Protein AF-A0A956H6P1-F1 (afdb_monomer)

Sequence (109 aa):
MRAPKRHPAAAALEDPEALRAFARELDAIKADARAAMGPEDLRHLRKLERWGRACTVVGYVTAGATAWLVPNPLSALLLSQGRLMRWTMFAHHVCHRGYDRVPEVPRRR

Solvent-accessible surface area (backbone atoms only — not comparable to full-atom values): 6237 Å² total; per-residue (Å²): 136,81,79,80,80,76,56,70,69,62,58,46,69,70,35,71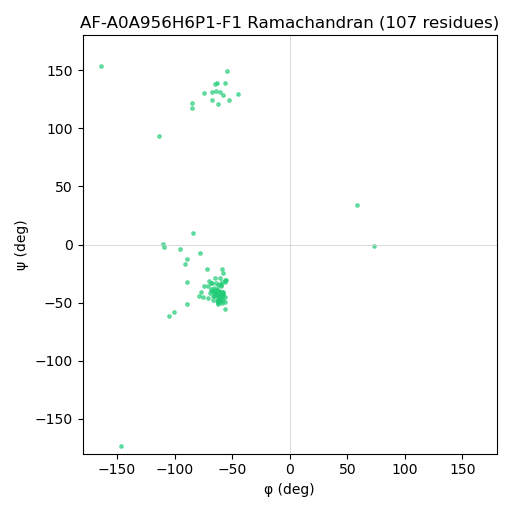,65,53,45,51,51,51,50,52,52,53,51,48,52,52,49,52,60,57,68,70,54,39,56,65,58,55,52,50,50,53,50,49,53,51,50,24,52,49,29,33,53,51,13,50,53,50,36,66,75,34,65,89,77,53,94,54,68,66,26,53,51,25,38,48,48,20,49,46,39,51,48,66,65,39,44,50,42,56,76,68,51,69,54,76,84,30,66,91,58,79,77,84,127

Foldseek 3Di:
DDDDDDDVVVVLVVDPVSVVVVVVVVVVVVVVVLVPDEVVVVVVLVVLLVQLVVLCVVLVVVCVVCVPPDDDVSSVVSNVSSVCCPVVVPVVCVVVVVCVPYPPDDDDD

Mean predicted aligned error: 7.84 Å

Secondary structure (DSSP, 8-state):
-PPPPPPHHHHHTT-HHHHHHHHHHHHHHHHHHHHH--HHHHHHHHHHHHHHHHHHHHHHHHHHHHTTTS--HHHHHHHHHHHHIIIIIIIHHHHTTTTTTSTTPPPP-

Radius of gyration: 22.88 Å; Cα contacts (8 Å, |Δi|>4): 63; chains: 1; bounding box: 44×39×64 Å

Structure (mmCIF, N/CA/C/O backbone):
data_AF-A0A956H6P1-F1
#
_entry.id   AF-A0A956H6P1-F1
#
loop_
_atom_site.group_PDB
_atom_site.id
_atom_site.type_symbol
_atom_site.label_atom_id
_atom_site.label_alt_id
_atom_site.label_comp_id
_atom_site.label_asym_id
_atom_site.label_entity_id
_atom_site.label_seq_id
_atom_site.pdbx_PDB_ins_code
_atom_site.Cartn_x
_atom_site.Cartn_y
_atom_site.Cartn_z
_atom_site.occupancy
_atom_site.B_iso_or_equiv
_atom_site.auth_seq_id
_atom_site.auth_comp_id
_atom_site.auth_asym_id
_atom_site.auth_atom_id
_atom_site.pdbx_PDB_model_num
ATOM 1 N N . MET A 1 1 ? 17.036 18.260 41.698 1.00 65.19 1 MET A N 1
ATOM 2 C CA . MET A 1 1 ? 16.604 17.696 40.399 1.00 65.19 1 MET A CA 1
ATOM 3 C C . MET A 1 1 ? 15.075 17.673 40.383 1.00 65.19 1 MET A C 1
ATOM 5 O O . MET A 1 1 ? 14.499 16.995 41.220 1.00 65.19 1 MET A O 1
ATOM 9 N N . ARG A 1 2 ? 14.404 18.500 39.564 1.00 68.50 2 ARG A N 1
ATOM 10 C CA . ARG A 1 2 ? 12.928 18.598 39.538 1.00 68.50 2 ARG A CA 1
ATOM 11 C C . ARG A 1 2 ? 12.387 17.509 38.613 1.00 68.50 2 ARG A C 1
ATOM 13 O O . ARG A 1 2 ? 12.777 17.478 37.450 1.00 68.50 2 ARG A O 1
ATOM 20 N N . ALA A 1 3 ? 11.526 16.627 39.120 1.00 72.31 3 ALA A N 1
ATOM 21 C CA . ALA A 1 3 ? 10.884 15.613 38.288 1.00 72.31 3 ALA A CA 1
ATOM 22 C C . ALA A 1 3 ? 10.125 16.285 37.123 1.00 72.31 3 ALA A C 1
ATOM 24 O O . ALA A 1 3 ? 9.508 17.339 37.335 1.00 72.31 3 ALA A O 1
ATOM 25 N N . PRO A 1 4 ? 10.178 15.725 35.901 1.00 77.06 4 PRO A N 1
ATOM 26 C CA . PRO A 1 4 ? 9.445 16.277 34.773 1.00 77.06 4 PRO A CA 1
ATOM 27 C C . PRO A 1 4 ? 7.947 16.259 35.087 1.00 77.06 4 PRO A C 1
ATOM 29 O O . PRO A 1 4 ? 7.406 15.250 35.545 1.00 77.06 4 PRO A O 1
ATOM 32 N N . LYS A 1 5 ? 7.268 17.389 34.861 1.00 77.75 5 LYS A N 1
ATOM 33 C CA . LYS A 1 5 ? 5.809 17.452 34.986 1.00 77.75 5 LYS A CA 1
ATOM 34 C C . LYS A 1 5 ? 5.211 16.502 33.951 1.00 77.75 5 LYS A C 1
ATOM 36 O O . LYS A 1 5 ? 5.473 16.655 32.760 1.00 77.75 5 LYS A O 1
ATOM 41 N N . ARG A 1 6 ? 4.436 15.519 34.408 1.00 71.69 6 ARG A N 1
ATOM 42 C CA . ARG A 1 6 ? 3.734 14.596 33.514 1.00 71.69 6 ARG A CA 1
ATOM 43 C C . ARG A 1 6 ? 2.731 15.375 32.664 1.00 71.69 6 ARG A C 1
ATOM 45 O O . ARG A 1 6 ? 2.067 16.283 33.160 1.00 71.69 6 ARG A O 1
ATOM 52 N N . HIS A 1 7 ? 2.644 15.019 31.386 1.00 76.69 7 HIS A N 1
ATOM 53 C CA . HIS A 1 7 ? 1.648 15.582 30.483 1.00 76.69 7 HIS A CA 1
ATOM 54 C C . HIS A 1 7 ? 0.245 15.165 30.962 1.00 76.69 7 HIS A C 1
ATOM 56 O O . HIS A 1 7 ? 0.073 14.001 31.324 1.00 76.69 7 HIS A O 1
ATOM 62 N N . PRO A 1 8 ? -0.766 16.049 30.952 1.00 70.88 8 PRO A N 1
ATOM 63 C CA . PRO A 1 8 ? -2.115 15.726 31.433 1.00 70.88 8 PRO A CA 1
ATOM 64 C C . PRO A 1 8 ? -2.735 14.508 30.728 1.00 70.88 8 PRO A C 1
ATOM 66 O O . PRO A 1 8 ? -3.417 13.712 31.364 1.00 70.88 8 PRO A O 1
ATOM 69 N N . ALA A 1 9 ? -2.411 14.289 29.449 1.00 72.25 9 ALA A N 1
ATOM 70 C CA . ALA A 1 9 ? -2.812 13.074 28.730 1.00 72.25 9 ALA A CA 1
ATOM 71 C C . ALA A 1 9 ? -2.252 11.781 29.353 1.00 72.25 9 ALA A C 1
ATOM 73 O O . ALA A 1 9 ? -2.927 10.762 29.347 1.00 72.25 9 ALA A O 1
ATOM 74 N N . ALA A 1 10 ? -1.046 11.811 29.929 1.00 72.25 10 ALA A N 1
ATOM 75 C CA . ALA A 1 10 ? -0.468 10.639 30.585 1.00 72.25 10 ALA A CA 1
ATOM 76 C C . ALA A 1 10 ? -1.223 10.275 31.871 1.00 72.25 10 ALA A C 1
ATOM 78 O O . ALA A 1 10 ? -1.352 9.099 32.172 1.00 72.25 10 ALA A O 1
ATOM 79 N N . ALA A 1 11 ? -1.760 11.267 32.590 1.00 71.94 11 ALA A N 1
ATOM 80 C CA . ALA A 1 11 ? -2.609 11.023 33.756 1.00 71.94 11 ALA A CA 1
ATOM 81 C C . ALA A 1 11 ? -3.987 10.461 33.355 1.00 71.94 11 ALA A C 1
ATOM 83 O O . ALA A 1 11 ? -4.513 9.588 34.033 1.00 71.94 11 ALA A O 1
ATOM 84 N N . ALA A 1 12 ? -4.545 10.899 32.220 1.00 70.69 12 ALA A N 1
ATOM 85 C CA . ALA A 1 12 ? -5.795 10.351 31.685 1.00 70.69 12 ALA A CA 1
ATOM 86 C C . ALA A 1 12 ? -5.670 8.875 31.257 1.00 70.69 12 ALA A C 1
ATOM 88 O O . ALA A 1 12 ? -6.638 8.129 31.334 1.00 70.69 12 ALA A O 1
ATOM 89 N N . LEU A 1 13 ? -4.478 8.431 30.847 1.00 71.94 13 LEU A N 1
ATOM 90 C CA . LEU A 1 13 ? -4.215 7.025 30.523 1.00 71.94 13 LEU A CA 1
ATOM 91 C C . LEU A 1 13 ? -4.025 6.135 31.767 1.00 71.94 13 LEU A C 1
ATOM 93 O O . LEU A 1 13 ? -3.926 4.921 31.621 1.00 71.94 13 LEU A O 1
ATOM 97 N N . GLU A 1 14 ? -3.965 6.707 32.974 1.00 82.56 14 GLU A N 1
ATOM 98 C CA . GLU A 1 14 ? -3.919 5.955 34.238 1.00 82.56 14 GLU A CA 1
ATOM 99 C C . GLU A 1 14 ? -5.326 5.696 34.813 1.00 82.56 14 GLU A C 1
ATOM 101 O O . GLU A 1 14 ? -5.481 4.809 35.652 1.00 82.56 14 GLU A O 1
ATOM 106 N N . ASP A 1 15 ? -6.353 6.420 34.349 1.00 89.62 15 ASP A N 1
ATOM 107 C CA . ASP A 1 15 ? -7.751 6.208 34.738 1.00 89.62 15 ASP A CA 1
ATOM 108 C C . ASP A 1 15 ? -8.410 5.108 33.874 1.00 89.62 15 ASP A C 1
ATOM 110 O O . ASP A 1 15 ? -8.562 5.276 32.657 1.00 89.62 15 ASP A O 1
ATOM 114 N N . PRO A 1 16 ? -8.853 3.984 34.475 1.00 91.19 16 PRO A N 1
ATOM 115 C CA . PRO A 1 16 ? -9.509 2.907 33.744 1.00 91.19 16 PRO A CA 1
ATOM 116 C C . PRO A 1 16 ? -10.777 3.334 32.996 1.00 91.19 16 PRO A C 1
ATOM 118 O O . PRO A 1 16 ? -11.073 2.750 31.952 1.00 91.19 16 PRO A O 1
ATOM 121 N N . GLU A 1 17 ? -11.544 4.306 33.501 1.00 91.81 17 GLU A N 1
ATOM 122 C CA . GLU A 1 17 ? -12.769 4.734 32.815 1.00 91.81 17 GLU A CA 1
ATOM 123 C C . GLU A 1 17 ? -12.456 5.633 31.618 1.00 91.81 17 GLU A C 1
ATOM 125 O O . GLU A 1 17 ? -13.012 5.417 30.539 1.00 91.81 17 GLU A O 1
ATOM 130 N N . ALA A 1 18 ? -11.500 6.556 31.751 1.00 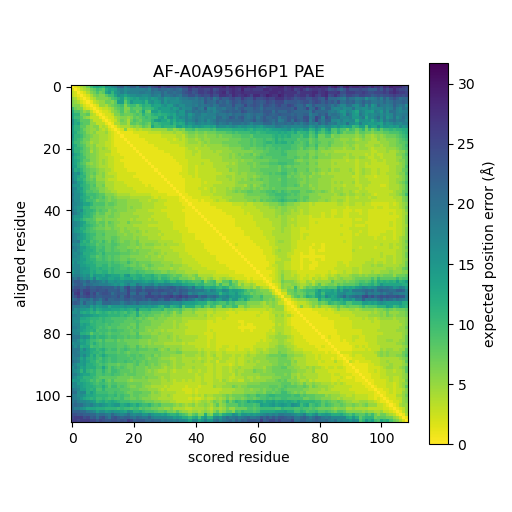90.31 18 ALA A N 1
ATOM 131 C CA . ALA A 1 18 ? -10.990 7.330 30.621 1.00 90.31 18 ALA A CA 1
ATOM 132 C C . ALA A 1 18 ? -10.425 6.429 29.506 1.00 90.31 18 ALA A C 1
ATOM 134 O O . ALA A 1 18 ? -10.730 6.639 28.330 1.00 90.31 18 ALA A O 1
ATOM 135 N N . LEU A 1 19 ? -9.680 5.370 29.850 1.00 91.94 19 LEU A N 1
ATOM 136 C CA . LEU A 1 19 ? -9.197 4.387 28.871 1.00 91.94 19 LEU A CA 1
ATOM 137 C C . LEU A 1 19 ? -10.339 3.664 28.143 1.00 91.94 19 LEU A C 1
ATOM 139 O O . LEU A 1 19 ? -10.268 3.455 26.930 1.00 91.94 19 LEU A O 1
ATOM 143 N N . ARG A 1 20 ? -11.403 3.283 28.860 1.00 94.50 20 ARG A N 1
ATOM 144 C CA . ARG A 1 20 ? -12.585 2.656 28.246 1.00 94.50 20 ARG A CA 1
ATOM 145 C C . ARG A 1 20 ? -13.336 3.627 27.345 1.00 94.50 20 ARG A C 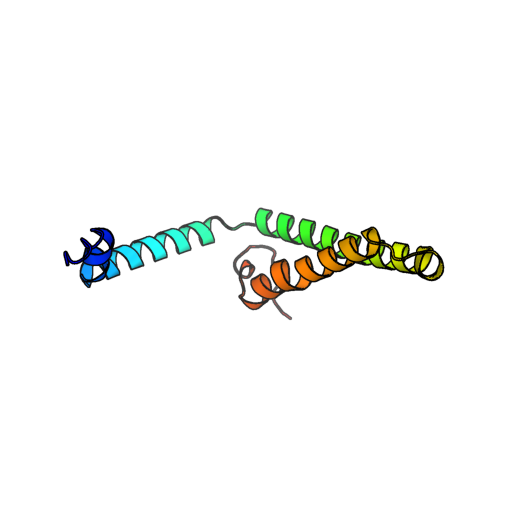1
ATOM 147 O O . ARG A 1 20 ? -13.786 3.215 26.278 1.00 94.50 20 ARG A O 1
ATOM 154 N N . ALA A 1 21 ? -13.473 4.887 27.751 1.00 93.00 21 ALA A N 1
ATOM 155 C CA . ALA A 1 21 ? -14.079 5.928 26.927 1.00 93.00 21 ALA A CA 1
ATOM 156 C C . ALA A 1 21 ? -13.303 6.114 25.619 1.00 93.00 21 ALA A C 1
ATOM 158 O O . ALA A 1 21 ? -13.889 6.005 24.544 1.00 93.00 21 ALA A O 1
ATOM 159 N N . PHE A 1 22 ? -11.979 6.241 25.706 1.00 92.81 22 PHE A N 1
ATOM 160 C CA . PHE A 1 22 ? -11.105 6.323 24.540 1.00 92.81 22 PHE A CA 1
ATOM 161 C C . PHE A 1 22 ? -11.213 5.090 23.629 1.00 92.81 22 PHE A C 1
ATOM 163 O O . PHE A 1 22 ? -11.304 5.219 22.409 1.00 92.81 22 PHE A O 1
ATOM 170 N N . ALA A 1 23 ? -11.267 3.880 24.197 1.00 94.94 23 ALA A N 1
ATOM 171 C CA . ALA A 1 23 ? -11.459 2.659 23.416 1.00 94.94 23 ALA A CA 1
ATOM 172 C C . ALA A 1 23 ? -12.795 2.657 22.648 1.00 94.94 23 ALA A C 1
ATOM 174 O O . ALA A 1 23 ? -12.817 2.285 21.475 1.00 94.94 23 ALA A O 1
ATOM 175 N N . ARG A 1 24 ? -13.890 3.123 23.271 1.00 96.88 24 ARG A N 1
ATOM 176 C CA . ARG A 1 24 ? -15.200 3.267 22.607 1.00 96.88 24 ARG A CA 1
ATOM 177 C C . ARG A 1 24 ? -15.140 4.256 21.443 1.00 96.88 24 ARG A C 1
ATOM 179 O O . ARG A 1 24 ? -15.692 3.976 20.384 1.00 96.88 24 ARG A O 1
ATOM 186 N N . GLU A 1 25 ? -14.453 5.380 21.622 1.00 96.75 25 GLU A N 1
ATOM 187 C CA . GLU A 1 25 ? -14.261 6.377 20.563 1.00 96.75 25 GLU A CA 1
ATOM 188 C C . GLU A 1 25 ? -13.439 5.815 19.395 1.00 96.75 25 GLU A C 1
ATOM 190 O O . GLU A 1 25 ? -13.825 5.964 18.235 1.00 96.75 25 GLU A O 1
ATOM 195 N N . LEU A 1 26 ? -12.351 5.090 19.678 1.00 96.94 26 LEU A N 1
ATOM 196 C CA . LEU A 1 26 ? -11.568 4.402 18.648 1.00 96.94 26 LEU A CA 1
ATOM 197 C C . LEU A 1 26 ? -12.390 3.348 17.897 1.00 96.94 26 LEU A C 1
ATOM 199 O O . LEU A 1 26 ? -12.258 3.207 16.678 1.00 96.94 26 LEU A O 1
ATOM 203 N N . ASP A 1 27 ? -13.236 2.601 18.606 1.00 97.62 27 ASP A N 1
ATOM 204 C CA . ASP A 1 27 ? -14.124 1.615 17.997 1.00 97.62 27 ASP A CA 1
ATOM 205 C C . ASP A 1 27 ? -15.176 2.266 17.094 1.00 97.62 27 ASP A C 1
ATOM 207 O O . ASP A 1 27 ? -15.430 1.736 16.008 1.00 97.62 27 ASP A O 1
ATOM 211 N N . ALA A 1 28 ? -15.723 3.420 17.490 1.00 97.94 28 ALA A N 1
ATOM 212 C CA . ALA A 1 28 ? -16.636 4.210 16.668 1.00 97.94 28 ALA A CA 1
ATOM 213 C C . ALA A 1 28 ? -15.949 4.693 15.380 1.00 97.94 28 ALA A C 1
ATOM 215 O O . ALA A 1 28 ? -16.424 4.393 14.287 1.00 97.94 28 ALA A O 1
ATOM 216 N N . ILE A 1 29 ? -14.760 5.300 15.483 1.00 97.19 29 ILE A N 1
ATOM 217 C CA . ILE A 1 29 ? -13.974 5.740 14.314 1.00 97.19 29 ILE A CA 1
ATOM 218 C C . ILE A 1 29 ? -13.669 4.561 13.380 1.00 97.19 29 ILE A C 1
ATOM 220 O O . ILE A 1 29 ? -13.784 4.668 12.158 1.00 97.19 29 ILE A O 1
ATOM 224 N N . LYS A 1 30 ? -13.290 3.405 13.937 1.00 93.62 30 LYS A N 1
ATOM 225 C CA . LYS A 1 30 ? -13.035 2.184 13.159 1.00 93.62 30 LYS A CA 1
ATOM 226 C C . LYS A 1 30 ? -14.295 1.691 12.445 1.00 93.62 30 LYS A C 1
ATOM 228 O O . LYS A 1 30 ? -14.184 1.166 11.335 1.00 93.62 30 LYS A O 1
ATOM 233 N N . ALA A 1 31 ? -15.461 1.781 13.082 1.00 93.88 31 ALA A N 1
ATOM 234 C CA . ALA A 1 31 ? -16.730 1.401 12.476 1.00 93.88 31 ALA A CA 1
ATOM 235 C C . ALA A 1 31 ? -17.081 2.341 11.315 1.00 93.88 31 ALA A C 1
ATOM 237 O O . ALA A 1 31 ? -17.333 1.852 10.213 1.00 93.88 31 ALA A O 1
ATOM 238 N N . ASP A 1 32 ? -16.975 3.651 11.526 1.00 95.44 32 ASP A N 1
ATOM 239 C CA . ASP A 1 32 ? -17.253 4.673 10.514 1.00 95.44 32 ASP A CA 1
ATOM 240 C C . ASP A 1 32 ? -16.315 4.544 9.309 1.00 95.44 32 ASP A C 1
ATOM 242 O O . ASP A 1 32 ? -16.766 4.480 8.166 1.00 95.44 32 ASP A O 1
ATOM 246 N N . ALA A 1 33 ? -15.009 4.387 9.551 1.00 91.62 33 ALA A N 1
ATOM 247 C CA . ALA A 1 33 ? -14.022 4.179 8.492 1.00 91.62 33 ALA A CA 1
ATOM 248 C C . ALA A 1 33 ? -14.313 2.915 7.667 1.00 91.62 33 ALA A C 1
ATOM 250 O O . ALA A 1 33 ? -14.106 2.894 6.456 1.00 91.62 33 ALA A O 1
ATOM 251 N N . ARG A 1 34 ? -14.814 1.848 8.304 1.00 89.62 34 ARG A N 1
ATOM 252 C CA . ARG A 1 34 ? -15.209 0.619 7.603 1.00 89.62 34 ARG A CA 1
ATOM 253 C C . ARG A 1 34 ? -16.511 0.770 6.829 1.00 89.62 34 ARG A C 1
ATOM 255 O O . ARG A 1 34 ? -16.625 0.155 5.775 1.00 89.62 34 ARG A O 1
ATOM 262 N N . ALA A 1 35 ? -17.467 1.533 7.349 1.00 90.31 35 ALA A N 1
ATOM 263 C CA . ALA A 1 35 ? -18.739 1.798 6.687 1.00 90.31 35 ALA A CA 1
ATOM 264 C C . ALA A 1 35 ? -18.568 2.706 5.459 1.00 90.31 35 ALA A C 1
ATOM 266 O O . ALA A 1 35 ? -19.290 2.547 4.480 1.00 90.31 35 ALA A O 1
ATOM 267 N N . ALA A 1 36 ? -17.588 3.613 5.496 1.00 90.88 36 ALA A N 1
ATOM 268 C CA . ALA A 1 36 ? -17.241 4.479 4.376 1.00 90.88 36 ALA A CA 1
ATOM 269 C C . ALA A 1 36 ? -16.539 3.747 3.216 1.00 90.88 36 ALA A C 1
ATOM 271 O O . ALA A 1 36 ? -16.558 4.253 2.095 1.00 90.88 36 ALA A O 1
ATOM 272 N N . MET A 1 37 ? -15.935 2.573 3.453 1.00 90.69 37 MET A N 1
ATOM 273 C CA . MET A 1 37 ? -15.286 1.807 2.384 1.00 90.69 37 MET A CA 1
ATOM 274 C C . MET A 1 37 ? -16.307 1.277 1.377 1.00 90.69 37 MET A C 1
ATOM 276 O O . MET A 1 37 ? -17.280 0.611 1.737 1.00 90.69 37 MET A O 1
ATOM 280 N N . GLY A 1 38 ? -16.032 1.487 0.095 1.00 91.88 38 GLY A N 1
ATOM 281 C CA . GLY A 1 38 ? -16.937 1.126 -0.984 1.00 91.88 38 GLY A CA 1
ATOM 282 C C . GLY A 1 38 ? -16.243 0.693 -2.276 1.00 91.88 38 GLY A C 1
ATOM 283 O O . GLY A 1 38 ? -15.021 0.539 -2.345 1.00 91.88 38 GLY A O 1
ATOM 284 N N . PRO A 1 39 ? -17.026 0.481 -3.348 1.00 92.56 39 PRO A N 1
ATOM 285 C CA . PRO A 1 39 ? -16.508 0.015 -4.635 1.00 92.56 39 PRO A CA 1
ATOM 286 C C . PRO A 1 39 ? -15.440 0.933 -5.248 1.00 92.56 39 PRO A C 1
ATOM 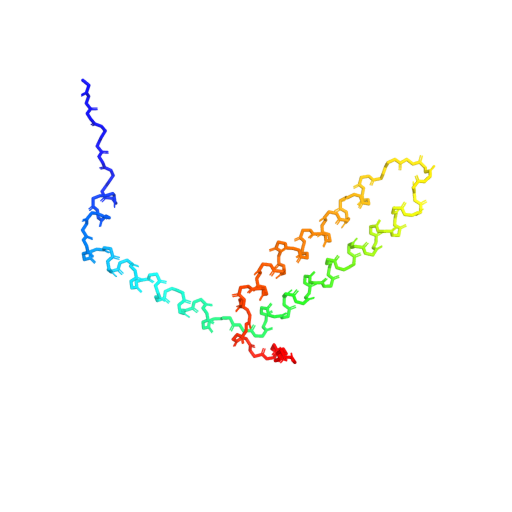288 O O . PRO A 1 39 ? -14.616 0.486 -6.047 1.00 92.56 39 PRO A O 1
ATOM 291 N N . GLU A 1 40 ? -15.433 2.221 -4.894 1.00 92.88 40 GLU A N 1
ATOM 292 C CA . GLU A 1 40 ? -14.415 3.165 -5.354 1.00 92.88 40 GLU A CA 1
ATOM 293 C C . GLU A 1 40 ? -13.019 2.834 -4.828 1.00 92.88 40 GLU A C 1
ATOM 295 O O . GLU A 1 40 ? -12.068 2.829 -5.615 1.00 92.88 40 GLU A O 1
ATOM 300 N N . ASP A 1 41 ? -12.903 2.447 -3.558 1.00 91.56 41 ASP A N 1
ATOM 301 C CA . ASP A 1 41 ? -11.637 2.023 -2.962 1.00 91.56 41 ASP A CA 1
ATOM 302 C C . ASP A 1 41 ? -11.088 0.789 -3.681 1.00 91.56 41 ASP A C 1
ATOM 304 O O . ASP A 1 41 ? -9.903 0.714 -4.010 1.00 91.56 41 ASP A O 1
ATOM 308 N N . LEU A 1 42 ? -11.968 -0.156 -4.031 1.00 91.00 42 LEU A N 1
ATOM 309 C CA . LEU A 1 42 ? -11.590 -1.337 -4.804 1.00 91.00 42 LEU A CA 1
ATOM 310 C C . LEU A 1 42 ? -11.140 -0.976 -6.228 1.00 91.00 42 LEU A C 1
ATOM 312 O O . LEU A 1 42 ? -10.163 -1.537 -6.736 1.00 91.00 42 LEU A O 1
ATOM 316 N N . ARG A 1 43 ? -11.815 -0.029 -6.893 1.00 93.19 43 ARG A N 1
ATOM 317 C CA . ARG A 1 43 ? -11.383 0.477 -8.209 1.00 93.19 43 ARG A CA 1
ATOM 318 C C . ARG A 1 43 ? -10.023 1.162 -8.122 1.00 93.19 43 ARG A C 1
ATOM 320 O O . ARG A 1 43 ? -9.185 0.943 -9.003 1.00 93.19 43 ARG A O 1
ATOM 327 N N . HIS A 1 44 ? -9.793 1.950 -7.074 1.00 92.31 44 HIS A N 1
ATOM 328 C CA . HIS A 1 44 ? -8.512 2.594 -6.813 1.00 92.31 44 HIS A CA 1
ATOM 329 C C . HIS A 1 44 ? -7.407 1.555 -6.583 1.00 92.31 44 HIS A C 1
ATOM 331 O O . HIS A 1 44 ? -6.370 1.603 -7.248 1.00 92.31 44 HIS A O 1
ATOM 337 N N . LEU A 1 45 ? -7.664 0.548 -5.745 1.00 91.44 45 LEU A N 1
ATOM 338 C CA . LEU A 1 45 ? -6.747 -0.563 -5.492 1.00 91.44 45 LEU A CA 1
ATOM 339 C C . LEU A 1 45 ? -6.367 -1.282 -6.796 1.00 91.44 45 LEU A C 1
ATOM 341 O O . LEU A 1 45 ? -5.186 -1.442 -7.098 1.00 91.44 45 LEU A O 1
ATOM 345 N N . ARG A 1 46 ? -7.356 -1.637 -7.629 1.00 91.50 46 ARG A N 1
ATOM 346 C CA . ARG A 1 46 ? -7.132 -2.265 -8.945 1.00 91.50 46 ARG A CA 1
ATOM 347 C C . ARG A 1 46 ? -6.358 -1.353 -9.905 1.00 91.50 46 ARG A C 1
ATOM 349 O O . ARG A 1 46 ? -5.577 -1.839 -10.722 1.00 91.50 46 ARG A O 1
ATOM 356 N N . LYS A 1 47 ? -6.563 -0.031 -9.849 1.00 94.88 47 LYS A N 1
ATOM 357 C CA . LYS A 1 47 ? -5.777 0.938 -10.635 1.00 94.88 47 LYS A CA 1
ATOM 358 C C . LYS A 1 47 ? -4.312 0.898 -10.218 1.00 94.88 47 LYS A C 1
ATOM 360 O O . LYS A 1 47 ? -3.452 0.797 -11.092 1.00 94.88 47 LYS A O 1
ATOM 365 N N . LEU A 1 48 ? -4.030 0.946 -8.918 1.00 94.44 48 LEU A N 1
ATOM 366 C CA . LEU A 1 48 ? -2.668 0.815 -8.412 1.00 94.44 48 LEU A CA 1
ATOM 367 C C . LEU A 1 48 ? -2.073 -0.542 -8.814 1.00 94.44 48 LEU A C 1
ATOM 369 O O . LEU A 1 48 ? -0.942 -0.591 -9.279 1.00 94.44 48 LEU A O 1
ATOM 373 N N . GLU A 1 49 ? -2.828 -1.638 -8.735 1.00 94.25 49 GLU A N 1
ATOM 374 C CA . GLU A 1 49 ? -2.334 -2.966 -9.125 1.00 94.25 49 GLU A CA 1
ATOM 375 C C . GLU A 1 49 ? -1.834 -2.969 -10.578 1.00 94.25 49 GLU A C 1
ATOM 377 O O . GLU A 1 49 ? -0.727 -3.433 -10.866 1.00 94.25 49 GLU A O 1
ATOM 382 N N . ARG A 1 50 ? -2.610 -2.369 -11.491 1.00 95.50 50 ARG A N 1
ATOM 383 C CA . ARG A 1 50 ? -2.217 -2.208 -12.898 1.00 95.50 50 ARG A CA 1
ATOM 384 C C . ARG A 1 50 ? -0.942 -1.382 -13.054 1.00 95.50 50 ARG A C 1
ATOM 386 O O . ARG A 1 50 ? -0.078 -1.784 -13.828 1.00 95.50 50 ARG A O 1
ATOM 393 N N . TRP A 1 51 ? -0.790 -0.289 -12.305 1.00 95.88 51 TRP A N 1
ATOM 394 C CA . TRP A 1 51 ? 0.445 0.504 -12.307 1.00 95.88 51 TRP A CA 1
ATOM 395 C C . TRP A 1 51 ? 1.651 -0.308 -11.829 1.00 95.88 51 TRP A C 1
ATOM 397 O O . TRP A 1 51 ? 2.680 -0.312 -12.496 1.00 95.88 51 TRP A O 1
ATOM 407 N N . GLY A 1 52 ? 1.518 -1.072 -10.743 1.00 95.56 52 GLY A N 1
ATOM 408 C CA . GLY A 1 52 ? 2.602 -1.924 -10.241 1.00 95.56 52 GLY A CA 1
ATOM 409 C C . GLY A 1 52 ? 3.009 -3.018 -11.234 1.00 95.56 52 GLY A C 1
ATOM 410 O O . GLY A 1 52 ? 4.200 -3.293 -11.419 1.00 95.56 52 GLY A O 1
ATOM 411 N N . ARG A 1 53 ? 2.032 -3.615 -11.929 1.00 95.81 53 ARG A N 1
ATOM 412 C CA . ARG A 1 53 ? 2.284 -4.574 -13.017 1.00 95.81 53 ARG A CA 1
ATOM 413 C C . ARG A 1 53 ? 2.968 -3.905 -14.207 1.00 95.81 53 ARG A C 1
ATOM 415 O O . ARG A 1 53 ? 3.944 -4.459 -14.704 1.00 95.81 53 ARG A O 1
ATOM 422 N N . ALA A 1 54 ? 2.520 -2.717 -14.610 1.00 96.88 54 ALA A N 1
ATOM 423 C CA . ALA A 1 54 ? 3.147 -1.944 -15.678 1.00 96.88 54 ALA A CA 1
ATOM 424 C C . ALA A 1 54 ? 4.604 -1.595 -15.337 1.00 96.88 54 ALA A C 1
ATOM 426 O O . ALA A 1 54 ? 5.487 -1.897 -16.132 1.00 96.88 54 ALA A O 1
ATOM 427 N N . CYS A 1 55 ? 4.887 -1.076 -14.137 1.00 96.06 55 CYS A N 1
ATOM 428 C CA . CYS A 1 55 ? 6.258 -0.806 -13.689 1.00 96.06 55 CYS A CA 1
ATOM 429 C C . CYS A 1 55 ? 7.127 -2.069 -13.703 1.00 96.06 55 CYS A C 1
ATOM 431 O O . CYS A 1 55 ? 8.267 -2.017 -14.145 1.00 96.06 55 CYS A O 1
ATOM 433 N N . THR A 1 56 ? 6.584 -3.215 -13.281 1.00 95.88 56 THR A N 1
ATOM 434 C CA . THR A 1 56 ? 7.318 -4.489 -13.328 1.00 95.88 56 THR A CA 1
ATOM 435 C C . THR A 1 56 ? 7.667 -4.873 -14.769 1.00 95.88 56 THR A C 1
ATOM 437 O O . THR A 1 56 ? 8.820 -5.177 -15.056 1.00 95.88 56 THR A O 1
ATOM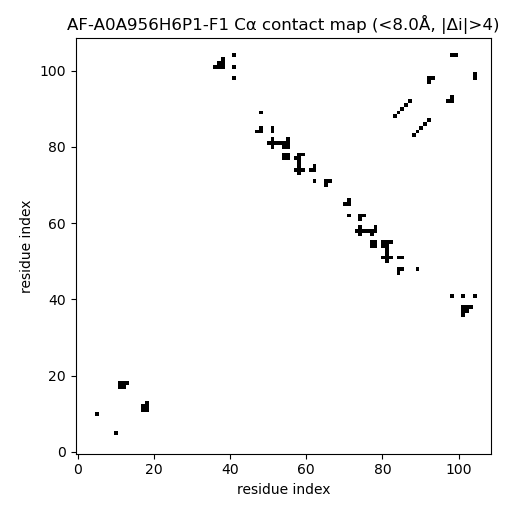 440 N N . VAL A 1 57 ? 6.688 -4.844 -15.680 1.00 96.81 57 VAL A N 1
ATOM 441 C CA . VAL A 1 57 ? 6.891 -5.201 -17.095 1.00 96.81 57 VAL A CA 1
ATOM 442 C C . VAL A 1 57 ? 7.882 -4.249 -17.753 1.00 96.81 57 VAL A C 1
ATOM 444 O O . VAL A 1 57 ? 8.865 -4.709 -18.327 1.00 96.81 57 VAL A O 1
ATOM 447 N N . VAL A 1 58 ? 7.666 -2.937 -17.627 1.00 95.50 58 VAL A N 1
ATOM 448 C CA . VAL A 1 58 ? 8.561 -1.926 -18.203 1.00 95.50 58 VAL A CA 1
ATOM 449 C C . VAL A 1 58 ? 9.958 -2.071 -17.614 1.00 95.50 58 VAL A C 1
ATOM 451 O O . VAL A 1 58 ? 10.911 -2.112 -18.376 1.00 95.50 58 VAL A O 1
ATOM 454 N N . GLY A 1 59 ? 10.085 -2.249 -16.296 1.00 94.00 59 GLY A N 1
ATOM 455 C CA . GLY A 1 59 ? 11.372 -2.440 -15.631 1.00 94.00 59 GLY A CA 1
ATOM 456 C C . GLY A 1 59 ? 12.149 -3.653 -16.146 1.00 94.00 59 GLY A C 1
ATOM 457 O O . GLY A 1 59 ? 13.354 -3.549 -16.356 1.00 94.00 59 GLY A O 1
ATOM 458 N N . TYR A 1 60 ? 11.485 -4.786 -16.405 1.00 93.94 60 TYR A N 1
ATOM 459 C CA . TYR A 1 60 ? 12.136 -5.953 -17.016 1.00 93.94 60 TYR A CA 1
ATOM 460 C C . TYR A 1 60 ? 12.517 -5.718 -18.479 1.00 93.94 60 TYR A C 1
ATOM 462 O O . TYR A 1 60 ? 13.611 -6.104 -18.885 1.00 93.94 60 TYR A O 1
ATOM 470 N N . VAL A 1 61 ? 11.646 -5.076 -19.262 1.00 92.25 61 VAL A N 1
ATOM 471 C CA . VAL A 1 61 ? 11.921 -4.754 -20.671 1.00 92.25 61 VAL A CA 1
ATOM 472 C C . VAL A 1 61 ? 13.116 -3.811 -20.779 1.00 92.25 61 VAL A C 1
ATOM 474 O O . VAL A 1 61 ? 14.044 -4.079 -21.539 1.00 92.25 61 VAL A O 1
ATOM 477 N N . THR A 1 62 ? 13.141 -2.741 -19.982 1.00 89.88 62 THR A N 1
ATOM 478 C CA . THR A 1 62 ? 14.251 -1.785 -19.975 1.00 89.88 62 THR A CA 1
ATOM 479 C C . THR A 1 62 ? 15.517 -2.411 -19.412 1.00 89.88 62 THR A C 1
ATOM 481 O O . THR A 1 62 ? 16.588 -2.163 -19.953 1.00 89.88 62 THR A O 1
ATOM 484 N N . ALA A 1 63 ? 15.419 -3.259 -18.379 1.00 87.88 63 ALA A N 1
ATOM 485 C CA . ALA A 1 63 ? 16.564 -4.004 -17.866 1.00 87.88 63 ALA A CA 1
ATOM 486 C C . ALA A 1 63 ? 17.172 -4.886 -18.957 1.00 87.88 63 ALA A C 1
ATOM 488 O O . ALA A 1 63 ? 18.368 -4.796 -19.183 1.00 87.88 63 ALA A O 1
ATOM 489 N N . GLY A 1 64 ? 16.367 -5.682 -19.666 1.00 86.25 64 GLY A N 1
ATOM 490 C CA . GLY A 1 64 ? 16.847 -6.559 -20.737 1.00 86.25 64 GLY A CA 1
ATOM 491 C C . GLY A 1 64 ? 17.450 -5.798 -21.919 1.00 86.25 64 GLY A C 1
ATOM 492 O O . GLY A 1 64 ? 18.493 -6.196 -22.429 1.00 86.25 64 GLY A O 1
ATOM 493 N N . ALA A 1 65 ? 16.840 -4.675 -22.312 1.00 83.88 65 ALA A N 1
ATOM 494 C CA . ALA A 1 65 ? 17.328 -3.845 -23.412 1.00 83.88 65 ALA A CA 1
ATOM 495 C C . ALA A 1 65 ? 18.671 -3.162 -23.100 1.00 83.88 65 ALA A C 1
ATOM 497 O O . ALA A 1 65 ? 19.481 -2.966 -24.002 1.00 83.88 65 ALA A O 1
ATOM 498 N N . THR A 1 66 ? 18.922 -2.804 -21.836 1.00 80.75 66 THR A N 1
ATOM 499 C CA . THR A 1 66 ? 20.131 -2.062 -21.438 1.00 80.75 66 THR A CA 1
ATOM 500 C C . THR A 1 66 ? 21.121 -2.881 -20.612 1.00 80.75 66 THR A C 1
ATOM 502 O O . THR A 1 66 ? 22.144 -2.333 -20.209 1.00 80.75 66 THR A O 1
ATOM 505 N N . ALA A 1 67 ? 20.838 -4.160 -20.334 1.00 68.88 67 ALA A N 1
ATOM 506 C CA . ALA A 1 67 ? 21.624 -5.008 -19.426 1.00 68.88 67 ALA A CA 1
ATOM 507 C C . ALA A 1 67 ? 23.108 -5.084 -19.807 1.00 68.88 67 ALA A C 1
ATOM 509 O O . ALA A 1 67 ? 23.962 -5.211 -18.937 1.00 68.88 67 ALA A O 1
ATOM 510 N N . TRP A 1 68 ? 23.400 -4.979 -21.103 1.00 71.12 68 TRP A N 1
ATOM 511 C CA . TRP A 1 68 ? 24.745 -5.091 -21.665 1.00 71.12 68 TRP A CA 1
ATOM 512 C C . TRP A 1 68 ? 25.443 -3.743 -21.869 1.00 71.12 68 TRP A C 1
ATOM 514 O O . TRP A 1 68 ? 26.593 -3.724 -22.295 1.00 71.12 68 TRP A O 1
ATOM 524 N N . LEU A 1 69 ? 24.755 -2.626 -21.604 1.00 69.56 69 LEU A N 1
ATOM 525 C CA . LEU A 1 69 ? 25.267 -1.288 -21.896 1.00 69.56 69 LEU A CA 1
ATOM 526 C C . LEU A 1 69 ? 25.831 -0.599 -20.647 1.00 69.56 69 LEU A C 1
ATOM 528 O O . LEU A 1 69 ? 26.992 -0.212 -20.660 1.00 69.56 69 LEU A O 1
ATOM 532 N N . VAL A 1 70 ? 25.033 -0.428 -19.584 1.00 75.62 70 VAL A N 1
ATOM 533 C CA . VAL A 1 70 ? 25.387 0.307 -18.345 1.00 75.62 70 VAL A CA 1
ATOM 534 C C . VAL A 1 70 ? 24.381 -0.078 -17.241 1.00 75.62 70 VAL A C 1
ATOM 536 O O . VAL A 1 70 ? 23.230 -0.393 -17.569 1.00 75.62 70 VAL A O 1
ATOM 539 N N . PRO A 1 71 ? 24.732 -0.016 -15.936 1.00 77.69 71 PRO A N 1
ATOM 540 C CA . PRO A 1 71 ? 23.731 0.006 -14.870 1.00 77.69 71 PRO A CA 1
ATOM 541 C C . PRO A 1 71 ? 22.589 0.982 -15.185 1.00 77.69 71 PRO A C 1
ATOM 543 O O . PRO A 1 71 ? 22.830 2.136 -15.531 1.00 77.69 71 PRO A O 1
ATOM 546 N N . ASN A 1 72 ? 21.342 0.517 -15.070 1.00 86.06 72 ASN A N 1
ATOM 547 C CA . ASN A 1 72 ? 20.150 1.289 -15.422 1.00 86.06 72 ASN A CA 1
ATOM 548 C C . ASN A 1 72 ? 19.315 1.598 -14.161 1.00 86.06 72 ASN A C 1
ATOM 550 O O . ASN A 1 72 ? 18.466 0.786 -13.770 1.00 86.06 72 ASN A O 1
ATOM 554 N N . PRO A 1 73 ? 19.532 2.765 -13.515 1.00 89.69 73 PRO A N 1
ATOM 555 C CA . PRO A 1 73 ? 18.775 3.186 -12.338 1.00 89.69 73 PRO A CA 1
ATOM 556 C C . PRO A 1 73 ? 17.264 3.241 -12.568 1.00 89.69 73 PRO A C 1
ATOM 558 O O . PRO A 1 73 ? 16.501 2.983 -11.640 1.00 89.69 73 PRO A O 1
ATOM 561 N N . LEU A 1 74 ? 16.817 3.528 -13.796 1.00 91.25 74 LEU A N 1
ATOM 562 C CA . LEU A 1 74 ? 15.395 3.559 -14.130 1.00 91.25 74 LEU A CA 1
ATOM 563 C C . LEU A 1 74 ? 14.778 2.160 -14.032 1.00 91.25 74 LEU A C 1
ATOM 565 O O . LEU A 1 74 ? 13.727 1.997 -13.416 1.00 91.25 74 LEU A O 1
ATOM 569 N N . SER A 1 75 ? 15.451 1.137 -14.562 1.00 92.00 75 SER A N 1
ATOM 570 C CA . SER A 1 75 ? 15.011 -0.254 -14.407 1.00 92.00 75 SER A CA 1
ATOM 571 C C . SER A 1 75 ? 14.950 -0.663 -12.935 1.00 92.00 75 SER A C 1
ATOM 573 O O . SER A 1 75 ? 13.968 -1.267 -12.504 1.00 92.00 75 SER A O 1
ATOM 575 N N . ALA A 1 76 ? 15.961 -0.290 -12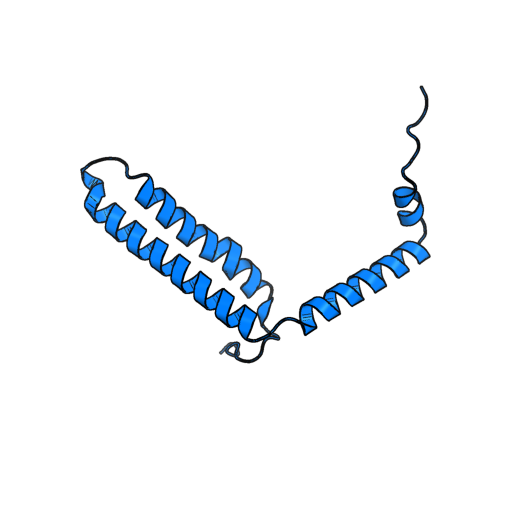.142 1.00 92.44 76 ALA A N 1
ATOM 576 C CA . ALA A 1 76 ? 15.982 -0.569 -10.707 1.00 92.44 76 ALA A CA 1
ATOM 577 C C . ALA A 1 76 ? 14.813 0.111 -9.972 1.00 92.44 76 ALA A C 1
ATOM 579 O O . ALA A 1 76 ? 14.130 -0.532 -9.173 1.00 92.44 76 ALA A O 1
ATOM 580 N N . LEU A 1 77 ? 14.534 1.379 -10.286 1.00 95.31 77 LEU A N 1
ATOM 581 C CA . LEU A 1 77 ? 13.409 2.129 -9.730 1.00 95.31 77 LEU A CA 1
ATOM 582 C C . LEU A 1 77 ? 12.064 1.478 -10.082 1.00 95.31 77 LEU A C 1
ATOM 584 O O . LEU A 1 77 ? 11.238 1.249 -9.201 1.00 95.31 77 LEU A O 1
ATOM 588 N N . LEU A 1 78 ? 11.855 1.132 -1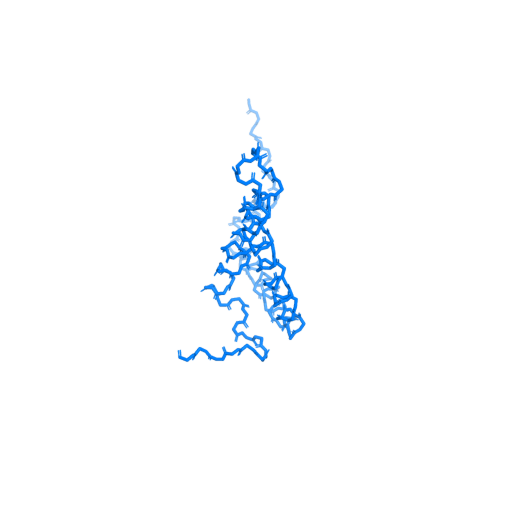1.354 1.00 95.81 78 LEU A N 1
ATOM 589 C CA . LEU A 1 78 ? 10.614 0.524 -11.839 1.00 95.81 78 LEU A CA 1
ATOM 590 C C . LEU A 1 78 ? 10.353 -0.852 -11.209 1.00 95.81 78 LEU A C 1
ATOM 592 O O . LEU A 1 78 ? 9.235 -1.141 -10.772 1.00 95.81 78 LEU A O 1
ATOM 596 N N . LEU A 1 79 ? 11.390 -1.686 -11.109 1.00 94.69 79 LEU A N 1
ATOM 597 C CA . LEU A 1 79 ? 11.298 -2.996 -10.463 1.00 94.69 79 LEU A CA 1
ATOM 598 C C . LEU A 1 79 ? 11.077 -2.869 -8.949 1.00 94.69 79 LEU A C 1
ATOM 600 O O . LEU A 1 79 ? 10.261 -3.606 -8.388 1.00 94.69 79 LEU A O 1
ATOM 604 N N . SER A 1 80 ? 11.748 -1.914 -8.296 1.00 95.50 80 SER A N 1
ATOM 605 C CA . SER A 1 80 ? 11.533 -1.596 -6.880 1.00 95.50 80 SER A CA 1
ATOM 606 C C . SER A 1 80 ? 10.079 -1.199 -6.620 1.00 95.50 80 SER A C 1
ATOM 608 O O . SER A 1 80 ? 9.422 -1.783 -5.754 1.00 95.50 80 SER A O 1
ATOM 610 N N . GLN A 1 81 ? 9.525 -0.305 -7.445 1.00 95.69 81 GLN A N 1
ATOM 611 C CA . GLN A 1 81 ? 8.134 0.127 -7.340 1.00 95.69 81 GLN A CA 1
ATOM 612 C C . GLN A 1 81 ? 7.159 -1.049 -7.500 1.00 95.69 81 GLN A C 1
ATOM 614 O O . GLN A 1 81 ? 6.255 -1.233 -6.681 1.00 95.69 81 GLN A O 1
ATOM 619 N N . GLY A 1 82 ? 7.374 -1.903 -8.507 1.00 94.31 82 GLY A N 1
ATOM 620 C CA . GLY A 1 82 ? 6.568 -3.107 -8.721 1.00 94.31 82 GLY A CA 1
ATOM 621 C C . GLY A 1 82 ? 6.602 -4.087 -7.539 1.00 94.31 82 GLY A C 1
ATOM 622 O O . GLY A 1 82 ? 5.593 -4.730 -7.230 1.00 94.31 82 GLY A O 1
ATOM 623 N N . ARG A 1 83 ? 7.742 -4.195 -6.843 1.00 94.44 83 ARG A N 1
ATOM 624 C CA . ARG A 1 83 ? 7.904 -5.052 -5.658 1.00 94.44 83 ARG A CA 1
ATOM 625 C C . ARG A 1 83 ? 7.241 -4.454 -4.417 1.00 94.44 83 ARG A C 1
ATOM 627 O O . ARG A 1 83 ? 6.525 -5.178 -3.723 1.00 94.44 83 ARG A O 1
ATOM 634 N N . LEU A 1 84 ? 7.436 -3.159 -4.172 1.00 94.56 84 LEU A N 1
ATOM 635 C CA . LEU A 1 84 ? 6.844 -2.439 -3.043 1.00 94.56 84 LEU A CA 1
ATOM 636 C C . LEU A 1 84 ? 5.315 -2.454 -3.116 1.00 94.56 84 LEU A C 1
ATOM 638 O O . LEU A 1 84 ? 4.647 -2.772 -2.134 1.00 94.56 84 LEU A O 1
ATOM 642 N N . MET A 1 85 ? 4.752 -2.200 -4.298 1.00 93.62 85 MET A N 1
ATOM 643 C CA . MET A 1 85 ? 3.304 -2.241 -4.482 1.00 93.62 85 MET A CA 1
ATOM 644 C C . MET A 1 85 ? 2.747 -3.639 -4.177 1.00 93.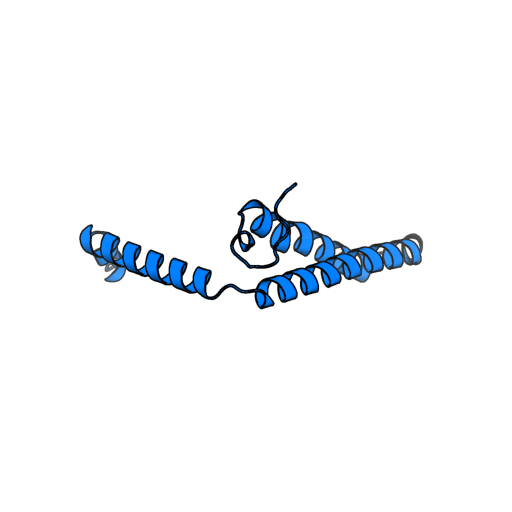62 85 MET A C 1
ATOM 646 O O . MET A 1 85 ? 1.799 -3.772 -3.410 1.00 93.62 85 MET A O 1
ATOM 650 N N . ARG A 1 86 ? 3.375 -4.704 -4.685 1.00 91.19 86 ARG A N 1
ATOM 651 C CA . ARG A 1 86 ? 2.906 -6.086 -4.478 1.00 91.19 86 ARG A CA 1
ATOM 652 C C . ARG A 1 86 ? 2.880 -6.512 -3.015 1.00 91.19 86 ARG A C 1
ATOM 654 O O . ARG A 1 86 ? 1.885 -7.082 -2.579 1.00 91.19 86 ARG A O 1
ATOM 661 N N . TRP A 1 87 ? 3.956 -6.259 -2.279 1.00 89.56 87 TRP A N 1
ATOM 662 C CA . TRP A 1 87 ? 4.093 -6.765 -0.913 1.00 89.56 87 TRP A CA 1
ATOM 663 C C . TRP A 1 87 ? 3.528 -5.805 0.128 1.00 89.56 87 TRP A C 1
ATOM 665 O O . TRP A 1 87 ? 2.701 -6.205 0.945 1.00 89.56 87 TRP A O 1
ATOM 675 N N . THR A 1 88 ? 3.932 -4.540 0.073 1.00 88.75 88 THR A N 1
ATOM 676 C CA . THR A 1 88 ? 3.571 -3.555 1.095 1.00 88.75 88 THR A CA 1
ATOM 677 C C . THR A 1 88 ? 2.150 -3.039 0.890 1.00 88.75 88 THR A C 1
ATOM 679 O O . THR A 1 88 ? 1.384 -2.981 1.844 1.00 88.75 88 THR A O 1
ATOM 682 N N . MET A 1 89 ? 1.767 -2.718 -0.351 1.00 89.31 89 MET A N 1
ATOM 683 C CA . MET A 1 89 ? 0.469 -2.081 -0.627 1.00 89.31 89 MET A CA 1
ATOM 684 C C . MET A 1 89 ? -0.668 -3.081 -0.863 1.00 89.31 89 MET A C 1
ATOM 686 O O . MET A 1 89 ? -1.811 -2.789 -0.531 1.00 89.31 89 MET A O 1
ATOM 690 N N . PHE A 1 90 ? -0.391 -4.256 -1.438 1.00 90.25 90 PHE A N 1
ATOM 691 C CA . PHE A 1 90 ? -1.439 -5.245 -1.725 1.00 90.25 90 PHE A CA 1
ATOM 692 C C . PHE A 1 90 ? -1.419 -6.415 -0.754 1.00 90.25 90 PHE A C 1
ATOM 694 O O . PHE A 1 90 ? -2.402 -6.616 -0.047 1.00 90.25 90 PHE A O 1
ATOM 701 N N . ALA A 1 91 ? -0.326 -7.184 -0.694 1.00 89.00 91 ALA A N 1
ATOM 702 C CA . ALA A 1 91 ? -0.304 -8.431 0.068 1.00 89.00 91 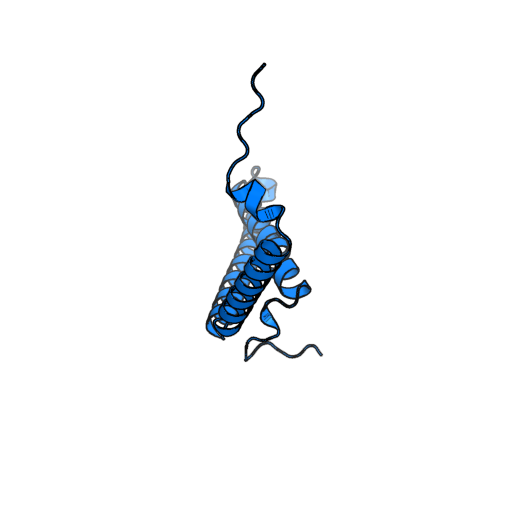ALA A CA 1
ATOM 703 C C . ALA A 1 91 ? -0.641 -8.210 1.547 1.00 89.00 91 ALA A C 1
ATOM 705 O O . ALA A 1 91 ? -1.474 -8.936 2.075 1.00 89.00 91 ALA A O 1
ATOM 706 N N . HIS A 1 92 ? -0.086 -7.180 2.194 1.00 88.81 92 HIS A N 1
ATOM 707 C CA . HIS A 1 92 ? -0.442 -6.840 3.574 1.00 88.81 92 HIS A CA 1
ATOM 708 C C . HIS A 1 92 ? -1.955 -6.598 3.738 1.00 88.81 92 HIS A C 1
ATOM 710 O O . HIS A 1 92 ? -2.618 -7.285 4.514 1.00 88.81 92 HIS A O 1
ATOM 716 N N . HIS A 1 93 ? -2.532 -5.684 2.954 1.00 87.69 93 HIS A N 1
ATOM 717 C CA . HIS A 1 93 ? -3.948 -5.323 3.065 1.00 87.69 93 HIS A CA 1
ATOM 718 C C . HIS A 1 93 ? -4.897 -6.474 2.701 1.00 87.69 93 HIS A C 1
ATOM 720 O O . HIS A 1 93 ? -5.928 -6.650 3.349 1.00 87.69 93 HIS A O 1
ATOM 726 N N . VAL A 1 94 ? -4.548 -7.281 1.696 1.00 86.69 94 VAL A N 1
ATOM 727 C CA . VAL A 1 94 ? -5.334 -8.450 1.279 1.00 86.69 94 VAL A CA 1
ATOM 728 C C . VAL A 1 94 ? -5.238 -9.570 2.316 1.00 86.69 94 VAL A C 1
ATOM 730 O O . VAL A 1 94 ? -6.264 -10.115 2.716 1.00 86.69 94 VAL A O 1
ATOM 733 N N . CYS A 1 95 ? -4.041 -9.889 2.817 1.00 87.81 95 CYS A N 1
ATOM 734 C CA . CYS A 1 95 ? -3.856 -10.922 3.841 1.00 87.81 95 CYS A CA 1
ATOM 735 C C . CYS A 1 95 ? -4.549 -10.563 5.163 1.00 87.81 95 CYS A C 1
ATOM 737 O O . CYS A 1 95 ? -5.076 -11.450 5.833 1.00 87.81 95 CYS A O 1
ATOM 739 N N . HIS A 1 96 ? -4.618 -9.274 5.512 1.00 89.25 96 HIS A N 1
ATOM 740 C CA . HIS A 1 96 ? -5.387 -8.786 6.662 1.00 89.25 96 HIS A CA 1
ATOM 741 C C . HIS A 1 96 ? -6.877 -8.561 6.371 1.00 89.25 96 HIS A C 1
ATOM 743 O O . HIS A 1 96 ? -7.583 -8.025 7.227 1.00 89.25 96 HIS A O 1
ATOM 749 N N . ARG A 1 97 ? -7.379 -9.002 5.206 1.00 88.38 97 ARG A N 1
ATOM 750 C CA . ARG A 1 97 ? -8.806 -8.948 4.843 1.00 88.38 97 ARG A CA 1
ATOM 751 C C . ARG A 1 97 ? -9.376 -7.527 4.856 1.00 88.38 97 ARG A C 1
ATOM 753 O O . ARG A 1 97 ? -10.538 -7.312 5.200 1.00 88.38 97 ARG A O 1
ATOM 760 N N . GLY A 1 98 ? -8.552 -6.542 4.494 1.00 87.69 98 GLY A N 1
ATOM 761 C CA . GLY A 1 98 ? -8.915 -5.124 4.530 1.00 87.69 98 GLY A CA 1
ATOM 762 C C . GLY A 1 98 ? -10.101 -4.777 3.627 1.00 87.69 98 GLY A C 1
ATOM 763 O O . GLY A 1 98 ? -10.873 -3.888 3.964 1.00 87.69 98 GLY A O 1
ATOM 764 N N . TYR A 1 99 ? -10.287 -5.526 2.534 1.00 89.00 99 TYR A N 1
ATOM 765 C CA . TYR A 1 99 ? -11.313 -5.267 1.520 1.00 89.00 99 TYR A CA 1
ATOM 766 C C . TYR A 1 99 ? -12.461 -6.289 1.508 1.00 89.00 99 TYR A C 1
ATOM 768 O O . TYR A 1 99 ? -13.410 -6.098 0.761 1.00 89.00 99 TYR A O 1
ATOM 776 N N . ASP A 1 100 ? -12.449 -7.337 2.341 1.00 88.50 100 ASP A N 1
ATOM 777 C CA . ASP A 1 100 ? -13.426 -8.449 2.285 1.00 88.50 100 ASP A CA 1
ATOM 778 C C . ASP A 1 100 ? -14.895 -8.016 2.447 1.00 88.50 100 ASP A C 1
ATOM 780 O O . ASP A 1 100 ? -15.807 -8.750 2.069 1.00 88.50 100 ASP A O 1
ATOM 784 N N . ARG A 1 101 ? -15.133 -6.839 3.039 1.00 84.94 101 ARG A N 1
ATOM 785 C CA . ARG A 1 101 ? -16.475 -6.269 3.237 1.00 84.94 101 ARG A CA 1
ATOM 786 C C . ARG A 1 101 ? -16.956 -5.407 2.069 1.00 84.94 101 ARG A C 1
ATOM 788 O O . ARG A 1 101 ? -18.132 -5.061 2.038 1.00 84.94 101 ARG A O 1
ATOM 795 N N . VAL A 1 102 ? -16.070 -5.045 1.143 1.00 88.81 102 VAL A N 1
ATOM 796 C CA . VAL A 1 102 ? -16.407 -4.182 0.010 1.00 88.81 102 VAL A CA 1
ATOM 797 C C . VAL A 1 102 ? -17.216 -4.987 -1.017 1.00 88.81 102 VAL A C 1
ATOM 799 O O . VAL A 1 102 ? -16.795 -6.088 -1.395 1.00 88.81 102 VAL A O 1
ATOM 802 N N . PRO A 1 103 ? -18.366 -4.471 -1.496 1.00 81.88 103 PRO A N 1
ATOM 803 C CA . PRO A 1 103 ? -19.113 -5.100 -2.582 1.00 81.88 103 PRO A CA 1
ATOM 804 C C . PRO A 1 103 ? -18.218 -5.316 -3.812 1.00 81.88 103 PRO A C 1
ATOM 806 O O . PRO A 1 103 ? -17.303 -4.539 -4.056 1.00 81.88 103 PRO A O 1
ATOM 809 N N . GLU A 1 104 ? -18.477 -6.357 -4.606 1.00 85.31 104 GLU A N 1
ATOM 810 C CA . GLU A 1 104 ? -17.699 -6.714 -5.815 1.00 85.31 104 GLU A CA 1
ATOM 811 C C . GLU A 1 104 ? -16.304 -7.329 -5.585 1.00 85.31 104 GLU A C 1
ATOM 813 O O . GLU A 1 104 ? -15.630 -7.695 -6.561 1.00 85.31 104 GLU A O 1
ATOM 818 N N . VAL A 1 105 ? -15.848 -7.490 -4.337 1.00 85.94 105 VAL A N 1
ATOM 819 C CA . VAL A 1 105 ? -14.660 -8.309 -4.064 1.00 85.94 105 VAL A CA 1
ATOM 820 C C . VAL A 1 105 ? -14.990 -9.776 -4.368 1.00 85.94 105 VAL A C 1
ATOM 822 O O . VAL A 1 105 ? -15.960 -10.310 -3.822 1.00 85.94 105 VAL A O 1
ATOM 825 N N . PRO A 1 106 ? -14.222 -10.456 -5.245 1.00 83.06 106 PRO A N 1
ATOM 826 C CA . PRO A 1 106 ? -14.465 -11.859 -5.549 1.00 83.06 106 PRO A CA 1
ATOM 827 C C . PRO A 1 106 ? -14.404 -12.708 -4.278 1.00 83.06 106 PRO A C 1
ATOM 829 O O . PRO A 1 106 ? -13.423 -12.650 -3.534 1.00 83.06 106 PRO A O 1
ATOM 832 N N . ARG A 1 107 ? -15.434 -13.527 -4.036 1.00 76.94 107 ARG A N 1
ATOM 833 C CA . ARG A 1 107 ? -15.394 -14.500 -2.940 1.00 76.94 107 ARG A CA 1
ATOM 834 C C . ARG A 1 107 ? -14.290 -15.508 -3.240 1.00 76.94 107 ARG A C 1
ATOM 836 O O . ARG A 1 107 ? -14.191 -16.013 -4.360 1.00 76.94 107 ARG A O 1
ATOM 843 N N . ARG A 1 108 ? -13.451 -15.768 -2.239 1.00 65.69 108 ARG A N 1
ATOM 844 C CA . ARG A 1 108 ? -12.374 -16.756 -2.315 1.00 65.69 108 ARG A CA 1
ATOM 845 C C . ARG A 1 108 ? -12.973 -18.093 -2.778 1.00 65.69 108 ARG A C 1
ATOM 847 O O . ARG A 1 108 ? -13.958 -18.536 -2.188 1.00 65.69 108 ARG A O 1
ATOM 854 N N . ARG A 1 109 ? -12.433 -18.657 -3.863 1.00 50.66 109 ARG A N 1
ATOM 855 C CA . ARG A 1 109 ? -12.712 -20.044 -4.262 1.00 50.66 109 ARG A CA 1
ATOM 856 C C . ARG A 1 109 ? -12.053 -21.009 -3.284 1.00 50.66 109 ARG A C 1
ATOM 858 O O . ARG A 1 109 ? -11.023 -20.616 -2.680 1.00 50.66 109 ARG A O 1
#

pLDDT: mean 87.7, std 9.15, range [50.66, 97.94]